Protein AF-A0A356BTV5-F1 (afdb_monomer)

Structure (mmCIF, N/CA/C/O backbone):
data_AF-A0A356BTV5-F1
#
_entry.id   AF-A0A356BTV5-F1
#
loop_
_atom_site.group_PDB
_atom_site.id
_atom_site.type_symbol
_atom_site.label_atom_id
_atom_site.label_alt_id
_atom_site.label_comp_id
_atom_site.label_asym_id
_atom_site.label_entity_id
_atom_site.label_seq_id
_atom_site.pdbx_PDB_ins_code
_atom_site.Cartn_x
_atom_site.Cartn_y
_atom_site.Cartn_z
_atom_site.occupancy
_atom_site.B_iso_or_equiv
_atom_site.auth_seq_id
_atom_site.auth_comp_id
_atom_site.auth_asym_id
_atom_site.auth_atom_id
_atom_site.pdbx_PDB_model_num
ATOM 1 N N . VAL A 1 1 ? 15.955 0.773 -29.621 1.00 54.22 1 VAL A N 1
ATOM 2 C CA . VAL A 1 1 ? 15.753 -0.095 -28.432 1.00 54.22 1 VAL A CA 1
ATOM 3 C C . VAL A 1 1 ? 15.799 0.650 -27.089 1.00 54.22 1 VAL A C 1
ATOM 5 O O . VAL A 1 1 ? 15.486 0.047 -26.079 1.00 54.22 1 VAL A O 1
ATOM 8 N N . THR A 1 2 ? 16.093 1.957 -27.051 1.00 59.22 2 THR A N 1
ATOM 9 C CA . THR A 1 2 ? 16.191 2.755 -25.808 1.00 59.22 2 THR A CA 1
ATOM 10 C C . THR A 1 2 ? 14.882 3.421 -25.353 1.00 59.22 2 THR A C 1
ATOM 12 O O . THR A 1 2 ? 14.729 3.680 -24.166 1.00 59.22 2 THR A O 1
AT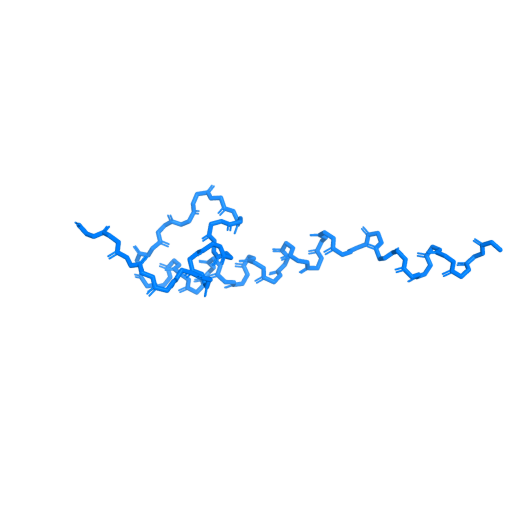OM 15 N N . LEU A 1 3 ? 13.907 3.655 -26.246 1.00 61.06 3 LEU A N 1
ATOM 16 C CA . LEU A 1 3 ? 12.611 4.249 -25.864 1.00 61.06 3 LEU A CA 1
ATOM 17 C C . LEU A 1 3 ? 11.767 3.351 -24.942 1.00 61.06 3 LEU A C 1
ATOM 19 O O 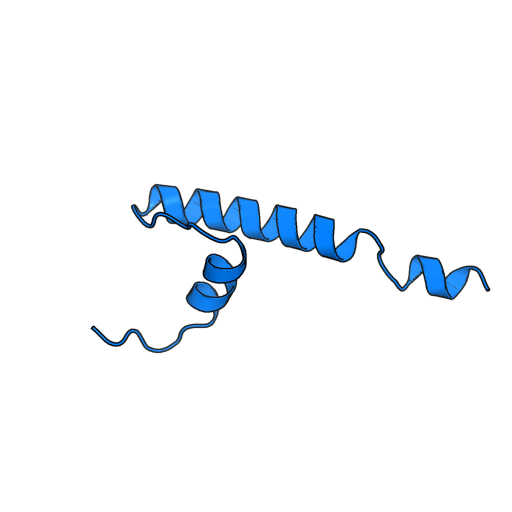. LEU A 1 3 ? 11.055 3.861 -24.085 1.00 61.06 3 LEU A O 1
ATOM 23 N N . ALA A 1 4 ? 11.851 2.026 -25.095 1.00 63.50 4 ALA A N 1
ATOM 24 C CA . ALA A 1 4 ? 11.053 1.094 -24.296 1.00 63.50 4 ALA A CA 1
ATOM 25 C C . ALA A 1 4 ? 11.459 1.091 -22.809 1.00 63.50 4 ALA A C 1
ATOM 27 O O . ALA A 1 4 ? 10.598 0.980 -21.946 1.00 63.50 4 ALA A O 1
ATOM 28 N N 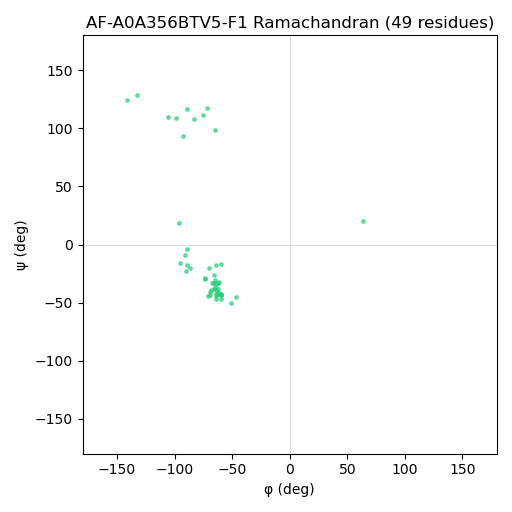. VAL A 1 5 ? 12.748 1.298 -22.511 1.00 61.41 5 VAL A N 1
ATOM 29 C CA . VAL A 1 5 ? 13.281 1.389 -21.137 1.00 61.41 5 VAL A CA 1
ATOM 30 C C . VAL A 1 5 ? 12.899 2.711 -20.459 1.00 61.41 5 VAL A C 1
ATOM 32 O O . VAL A 1 5 ? 12.714 2.744 -19.254 1.00 61.41 5 VAL A O 1
ATOM 35 N N . ALA A 1 6 ? 12.703 3.796 -21.216 1.00 62.41 6 ALA A N 1
ATOM 36 C CA . ALA A 1 6 ? 12.173 5.044 -20.655 1.00 62.41 6 ALA A CA 1
ATOM 37 C C . ALA A 1 6 ? 10.669 4.957 -20.326 1.00 62.41 6 ALA A C 1
ATOM 39 O O . ALA A 1 6 ? 10.189 5.634 -19.419 1.00 62.41 6 ALA A O 1
ATOM 40 N N . ALA A 1 7 ? 9.927 4.133 -21.074 1.00 62.97 7 ALA A N 1
ATOM 41 C CA . ALA A 1 7 ? 8.486 3.942 -20.912 1.00 62.97 7 ALA A CA 1
ATOM 42 C C . ALA A 1 7 ? 8.117 2.868 -19.877 1.00 62.97 7 ALA A C 1
ATOM 44 O O . ALA A 1 7 ? 6.989 2.865 -19.391 1.00 62.97 7 ALA A O 1
ATOM 45 N N . ILE A 1 8 ? 9.046 1.966 -19.545 1.00 62.50 8 ILE A N 1
ATOM 46 C CA . ILE A 1 8 ? 8.955 1.063 -18.398 1.00 62.50 8 ILE A CA 1
ATOM 47 C C . ILE A 1 8 ? 9.670 1.787 -17.267 1.00 62.50 8 ILE A C 1
ATOM 49 O O . ILE A 1 8 ? 10.892 1.713 -17.174 1.00 62.50 8 ILE A O 1
ATOM 53 N N . PRO A 1 9 ? 8.960 2.549 -16.428 1.00 64.69 9 PRO A N 1
ATOM 54 C CA . PRO A 1 9 ? 9.597 3.162 -15.283 1.00 64.69 9 PRO A CA 1
ATOM 55 C C . PRO A 1 9 ? 10.048 2.020 -14.370 1.00 64.69 9 PRO A C 1
ATOM 57 O O . PRO A 1 9 ? 9.276 1.476 -13.591 1.00 64.69 9 PRO A O 1
ATOM 60 N N . GLU A 1 10 ? 11.322 1.653 -14.440 1.00 73.88 10 GLU A N 1
ATOM 61 C CA . GLU A 1 10 ? 11.947 0.724 -13.491 1.00 73.88 10 GLU A CA 1
ATOM 62 C C . GLU A 1 10 ? 11.854 1.272 -12.052 1.00 73.88 10 GLU A C 1
ATOM 64 O O . GLU A 1 10 ? 11.940 0.536 -11.073 1.00 73.88 10 GLU A O 1
ATOM 69 N N . GLY A 1 11 ? 11.577 2.576 -11.927 1.00 72.75 11 GLY A N 1
ATOM 70 C CA . GLY A 1 11 ? 11.198 3.254 -10.695 1.00 72.75 11 GLY A CA 1
ATOM 71 C C . GLY A 1 11 ? 9.696 3.305 -10.378 1.00 72.75 11 GLY A C 1
ATOM 72 O O . GLY A 1 11 ? 9.376 3.790 -9.301 1.00 72.75 11 GLY A O 1
ATOM 73 N N . LEU A 1 12 ? 8.760 2.826 -11.216 1.00 83.00 12 LEU A N 1
ATOM 74 C CA . LEU A 1 12 ? 7.320 2.776 -10.875 1.00 83.00 12 LEU A CA 1
ATOM 75 C C . LEU A 1 12 ? 7.072 2.105 -9.524 1.00 83.00 12 LEU A C 1
ATOM 77 O O . LEU A 1 12 ? 6.386 2.711 -8.701 1.00 83.00 12 LEU A O 1
ATOM 81 N N . PRO A 1 13 ? 7.631 0.907 -9.245 1.00 81.00 13 PRO A N 1
ATOM 82 C CA . PRO A 1 13 ? 7.412 0.274 -7.951 1.00 81.00 13 PRO A CA 1
ATOM 83 C C . PRO A 1 13 ? 7.973 1.121 -6.803 1.00 81.00 13 PRO A C 1
ATOM 85 O O . PRO A 1 13 ? 7.363 1.175 -5.737 1.00 81.00 13 PRO A O 1
ATOM 88 N N . ALA A 1 14 ? 9.073 1.852 -7.017 1.00 86.75 14 ALA A N 1
ATOM 89 C CA . ALA A 1 14 ? 9.623 2.770 -6.021 1.00 86.75 14 ALA A CA 1
ATO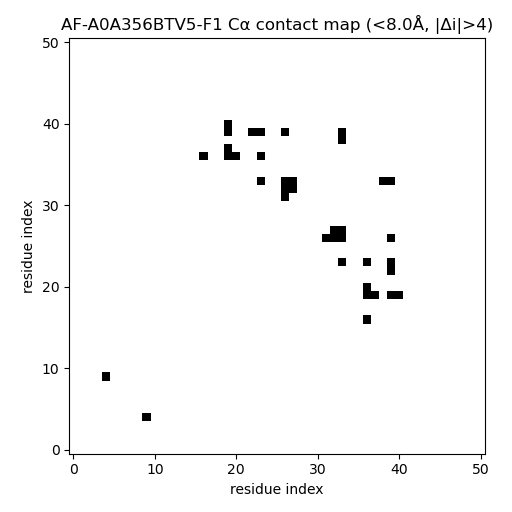M 90 C C . ALA A 1 14 ? 8.724 4.001 -5.809 1.00 86.75 14 ALA A C 1
ATOM 92 O O . ALA A 1 14 ? 8.450 4.371 -4.670 1.00 86.75 14 ALA A O 1
ATOM 93 N N . VAL A 1 15 ? 8.205 4.603 -6.882 1.00 88.81 15 VAL A N 1
ATOM 94 C CA . VAL A 1 15 ? 7.301 5.763 -6.820 1.00 88.81 15 VAL A CA 1
ATOM 95 C C . VAL A 1 15 ? 5.985 5.396 -6.135 1.00 88.81 15 VAL A C 1
ATOM 97 O O . VAL A 1 15 ? 5.535 6.121 -5.249 1.00 88.81 15 VAL A O 1
ATOM 100 N N . VAL A 1 16 ? 5.402 4.244 -6.479 1.00 89.69 16 VAL A N 1
ATOM 101 C CA . VAL A 1 16 ? 4.194 3.718 -5.825 1.00 89.69 16 VAL A CA 1
ATOM 102 C C . VAL A 1 16 ? 4.469 3.432 -4.349 1.00 89.69 16 VAL A C 1
ATOM 104 O O . VAL A 1 16 ? 3.688 3.831 -3.493 1.00 89.69 16 VAL A O 1
ATOM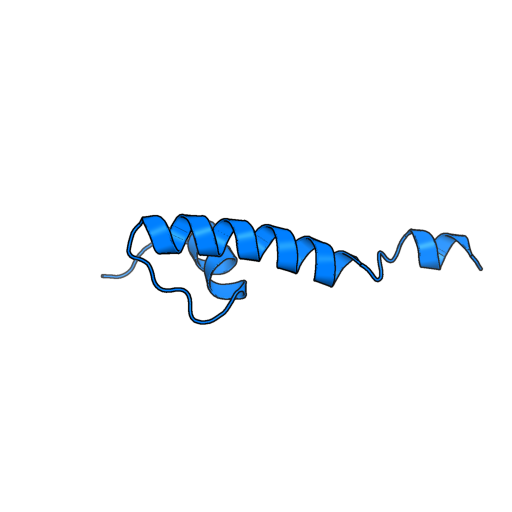 107 N N . THR A 1 17 ? 5.618 2.837 -4.017 1.00 89.69 17 THR A N 1
ATOM 108 C CA . THR A 1 17 ? 6.022 2.599 -2.621 1.00 89.69 17 THR A CA 1
ATOM 109 C C . THR A 1 17 ? 6.122 3.902 -1.824 1.00 89.69 17 THR A C 1
ATOM 111 O O . THR A 1 17 ? 5.638 3.964 -0.692 1.00 89.69 17 THR A O 1
ATOM 114 N N . ILE A 1 18 ? 6.706 4.959 -2.399 1.00 91.31 18 ILE A N 1
ATOM 115 C CA . ILE A 1 18 ? 6.807 6.280 -1.759 1.00 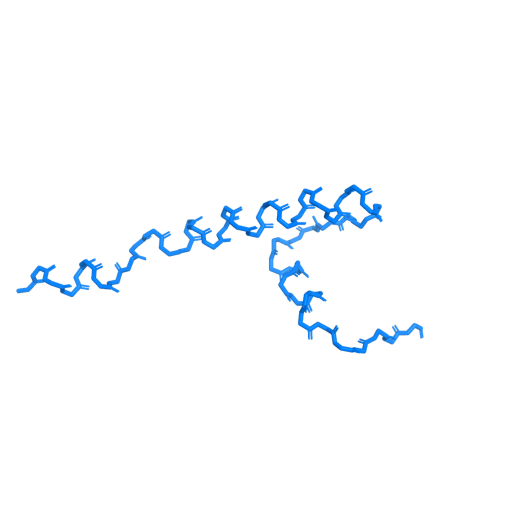91.31 18 ILE A CA 1
ATOM 116 C C . ILE A 1 18 ? 5.410 6.875 -1.551 1.00 91.31 18 ILE A C 1
ATOM 118 O O . ILE A 1 18 ? 5.092 7.318 -0.447 1.00 91.31 18 ILE A O 1
ATOM 122 N N . ALA A 1 19 ? 4.553 6.832 -2.574 1.00 90.88 19 ALA A N 1
ATOM 123 C CA . ALA A 1 19 ? 3.182 7.327 -2.485 1.00 90.88 19 ALA A CA 1
ATOM 124 C C . ALA A 1 19 ? 2.373 6.587 -1.401 1.00 90.88 19 ALA A C 1
ATOM 126 O O . ALA A 1 19 ? 1.750 7.223 -0.545 1.00 90.88 19 ALA A O 1
ATOM 127 N N . LEU A 1 20 ? 2.448 5.253 -1.368 1.00 92.19 20 LEU A N 1
ATOM 128 C CA . LEU A 1 20 ? 1.786 4.428 -0.355 1.00 92.19 20 LEU A CA 1
ATOM 129 C C . LEU A 1 20 ? 2.358 4.671 1.044 1.00 92.19 20 LEU A C 1
ATOM 131 O O . LEU A 1 20 ? 1.598 4.718 2.008 1.00 92.19 20 LEU A O 1
ATOM 135 N N . SER A 1 21 ? 3.667 4.898 1.173 1.00 91.81 21 SER A N 1
ATOM 136 C CA . SER A 1 21 ? 4.304 5.212 2.461 1.00 91.81 21 SER A CA 1
ATOM 137 C C . SER A 1 21 ? 3.772 6.519 3.061 1.00 91.81 21 SER A C 1
ATOM 139 O O . SER A 1 21 ? 3.526 6.594 4.267 1.00 91.81 21 SER A O 1
ATOM 141 N N . VAL A 1 22 ? 3.508 7.532 2.227 1.00 93.06 22 VAL A N 1
ATOM 142 C CA . VAL A 1 22 ? 2.845 8.776 2.661 1.00 93.06 22 VAL A CA 1
ATOM 143 C C . VAL A 1 22 ? 1.417 8.493 3.145 1.00 93.06 22 VAL A C 1
ATOM 145 O O . VAL A 1 22 ? 1.001 9.013 4.185 1.00 93.06 22 VAL A O 1
ATOM 148 N N . GLY A 1 23 ? 0.674 7.638 2.436 1.00 92.06 23 GLY A N 1
ATOM 149 C CA . GLY A 1 23 ? -0.660 7.184 2.845 1.00 92.06 23 GLY A CA 1
ATOM 150 C C . GLY A 1 23 ? -0.651 6.419 4.173 1.00 92.06 23 GLY A C 1
ATOM 151 O O . GLY A 1 23 ? -1.469 6.696 5.049 1.00 92.06 23 GLY A O 1
ATOM 152 N N . VAL A 1 24 ? 0.330 5.537 4.386 1.00 94.25 24 VAL A N 1
ATOM 153 C CA . VAL A 1 24 ? 0.527 4.814 5.656 1.00 94.25 24 VAL A CA 1
ATOM 154 C C . VAL A 1 24 ? 0.764 5.784 6.804 1.00 94.25 24 VAL A C 1
ATOM 156 O O . VAL A 1 24 ? 0.151 5.652 7.862 1.00 94.25 24 VAL A O 1
ATOM 159 N N . GLN A 1 25 ? 1.593 6.805 6.592 1.00 92.81 25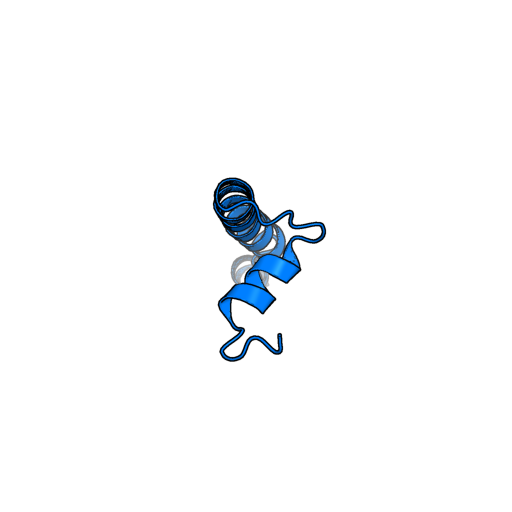 GLN A N 1
ATOM 160 C CA . GLN A 1 25 ? 1.861 7.811 7.616 1.00 92.81 25 GLN A CA 1
ATOM 161 C C . GLN A 1 25 ? 0.602 8.625 7.970 1.00 92.81 25 GLN A C 1
ATOM 163 O O . GLN A 1 25 ? 0.408 8.993 9.128 1.00 92.81 25 GLN A O 1
ATOM 168 N N . ARG A 1 26 ? -0.286 8.878 6.997 1.00 92.31 26 ARG A N 1
ATOM 169 C CA . ARG A 1 26 ? -1.600 9.516 7.217 1.00 92.31 26 ARG A CA 1
ATOM 170 C C . ARG A 1 26 ? -2.567 8.602 7.977 1.00 92.31 26 ARG A C 1
ATOM 172 O O . ARG A 1 26 ? -3.270 9.090 8.857 1.00 92.31 26 ARG A O 1
ATOM 179 N N . MET A 1 27 ? -2.590 7.304 7.669 1.00 91.50 27 MET A N 1
ATOM 180 C CA . MET A 1 27 ? -3.428 6.312 8.360 1.00 91.50 27 MET A CA 1
ATOM 181 C C . MET A 1 27 ? -2.971 6.078 9.803 1.00 91.50 27 MET A C 1
ATOM 183 O O . MET A 1 27 ? -3.793 6.048 10.716 1.00 91.50 27 MET A O 1
ATOM 187 N N . SER A 1 28 ? -1.658 6.047 10.043 1.00 92.69 28 SER A N 1
ATOM 188 C CA . SER A 1 28 ? -1.103 5.926 11.394 1.00 92.69 28 SER A CA 1
ATOM 189 C C . SER A 1 28 ? -1.501 7.098 12.298 1.00 92.69 28 SER A C 1
ATOM 191 O O . SER A 1 28 ? -1.690 6.895 13.494 1.00 92.69 28 SER A O 1
ATOM 193 N N . LYS A 1 29 ? -1.670 8.312 11.748 1.00 93.31 29 LYS A N 1
ATOM 194 C CA . LYS A 1 29 ? -2.185 9.481 12.490 1.00 93.31 29 LYS A CA 1
ATOM 195 C C . LYS A 1 29 ? -3.670 9.367 12.850 1.00 93.31 29 LYS A C 1
ATOM 197 O O . LYS A 1 29 ? -4.118 10.053 13.758 1.00 93.31 29 LYS A O 1
ATOM 202 N N . GLN A 1 30 ? -4.419 8.515 12.155 1.00 91.38 30 GLN A N 1
ATOM 203 C CA . GLN A 1 30 ? -5.833 8.225 12.418 1.00 91.38 30 GLN A CA 1
ATOM 204 C C . GLN A 1 30 ? -6.014 6.964 13.284 1.00 91.38 30 GLN A C 1
ATOM 206 O O . GLN A 1 30 ? -7.095 6.387 13.311 1.00 91.38 30 GLN A O 1
ATOM 211 N N . ASN A 1 31 ? -4.963 6.525 13.990 1.00 90.38 31 ASN A N 1
ATOM 212 C CA . ASN A 1 31 ? -4.939 5.299 14.800 1.00 90.38 31 ASN A CA 1
ATOM 213 C C . ASN A 1 31 ? -5.130 3.991 14.004 1.00 90.38 31 ASN A C 1
ATOM 215 O O . ASN A 1 31 ? -5.442 2.956 14.589 1.00 90.38 31 ASN A O 1
ATOM 219 N N . ALA A 1 32 ? -4.896 3.997 12.687 1.00 88.69 32 ALA A N 1
ATOM 220 C CA . ALA A 1 32 ? -4.895 2.791 11.862 1.00 88.69 32 ALA A CA 1
ATOM 221 C C . ALA A 1 32 ? -3.455 2.301 11.631 1.00 88.69 32 ALA A C 1
ATOM 223 O O . ALA A 1 32 ? -2.677 2.916 10.898 1.00 88.69 32 ALA A O 1
ATOM 224 N N . ILE A 1 33 ? -3.087 1.182 12.263 1.00 90.69 33 ILE A N 1
ATOM 225 C CA . ILE A 1 33 ? -1.753 0.579 12.128 1.00 90.69 33 ILE A CA 1
ATOM 226 C C . ILE A 1 33 ? -1.710 -0.274 10.859 1.00 90.69 33 ILE A C 1
ATOM 228 O O . ILE A 1 33 ? -2.273 -1.368 10.798 1.00 90.69 33 ILE A O 1
ATOM 232 N N . ILE A 1 34 ? -0.996 0.214 9.849 1.00 90.12 34 ILE A N 1
ATOM 233 C CA . ILE A 1 34 ? -0.823 -0.495 8.584 1.00 90.12 34 ILE A CA 1
ATOM 234 C C . ILE A 1 34 ? 0.407 -1.405 8.663 1.00 90.12 34 ILE A C 1
ATOM 236 O O . ILE A 1 34 ? 1.533 -0.938 8.798 1.00 90.12 34 ILE A O 1
ATOM 240 N N . ARG A 1 35 ? 0.189 -2.720 8.558 1.00 88.62 35 ARG A N 1
ATOM 241 C CA . ARG A 1 35 ? 1.247 -3.753 8.630 1.00 88.62 35 ARG A CA 1
ATOM 242 C C . ARG A 1 35 ? 1.855 -4.077 7.260 1.00 88.62 35 ARG A C 1
ATOM 244 O O . ARG A 1 35 ? 2.915 -4.690 7.181 1.00 88.62 35 ARG A O 1
ATOM 251 N N . GLN A 1 36 ? 1.165 -3.700 6.185 1.00 90.06 36 GLN A N 1
ATOM 252 C CA . GLN A 1 36 ? 1.539 -3.951 4.793 1.00 90.06 36 GLN A CA 1
ATOM 253 C C . GLN A 1 36 ? 1.191 -2.710 3.964 1.00 90.06 36 GLN A C 1
ATOM 255 O O . GLN A 1 36 ? 0.033 -2.304 3.960 1.00 90.06 36 GLN A O 1
ATOM 260 N N . LEU A 1 37 ? 2.157 -2.131 3.240 1.00 89.31 37 LEU A N 1
ATOM 261 C CA . LEU A 1 37 ? 1.936 -0.981 2.345 1.00 89.31 37 LEU A CA 1
ATOM 262 C C . LEU A 1 37 ? 0.701 -1.115 1.422 1.00 89.31 37 LEU A C 1
ATOM 264 O O . LEU A 1 37 ? -0.076 -0.161 1.373 1.00 89.31 37 LEU A O 1
ATOM 268 N N . PRO A 1 38 ? 0.445 -2.260 0.748 1.00 89.62 38 PRO A N 1
ATOM 269 C CA . PRO A 1 38 ? -0.723 -2.394 -0.132 1.00 89.62 38 PRO A CA 1
ATOM 270 C C . PRO A 1 38 ? -2.074 -2.306 0.594 1.00 89.62 38 PRO A C 1
ATOM 272 O O . PRO A 1 38 ? -3.083 -2.012 -0.039 1.00 89.62 38 PRO A O 1
ATOM 275 N N . ALA A 1 39 ? -2.122 -2.485 1.919 1.00 88.25 39 ALA A N 1
ATOM 276 C CA . ALA A 1 39 ? -3.375 -2.367 2.663 1.00 88.25 39 ALA A CA 1
ATOM 277 C C . ALA A 1 39 ? -3.938 -0.934 2.649 1.00 88.25 39 ALA A C 1
ATOM 279 O O . ALA A 1 39 ? -5.150 -0.764 2.739 1.00 88.25 39 ALA A O 1
ATOM 280 N N . VAL A 1 40 ? -3.087 0.092 2.496 1.00 92.31 40 VAL A N 1
ATOM 281 C CA . VAL A 1 40 ? -3.538 1.484 2.307 1.00 92.31 40 VAL A CA 1
ATOM 282 C C . VAL A 1 40 ? -4.310 1.656 1.009 1.00 92.31 40 VAL A C 1
ATOM 284 O O . VAL A 1 40 ? -5.309 2.368 0.992 1.00 92.31 40 VAL A O 1
ATOM 287 N N . GLU A 1 41 ? -3.876 0.992 -0.058 1.00 90.62 41 GLU A N 1
ATOM 288 C CA . GLU A 1 41 ? -4.555 1.055 -1.350 1.00 90.62 41 GLU A CA 1
ATOM 289 C C . GLU A 1 41 ? -5.890 0.312 -1.299 1.00 90.62 41 GLU A C 1
ATOM 291 O O . GLU A 1 41 ? -6.918 0.856 -1.694 1.00 90.62 41 GLU A O 1
ATOM 296 N N . THR A 1 42 ? -5.906 -0.887 -0.704 1.00 89.31 42 THR A N 1
ATOM 297 C CA . THR A 1 42 ? -7.141 -1.655 -0.500 1.00 89.31 42 THR A CA 1
ATOM 298 C C . THR A 1 42 ? -8.160 -0.890 0.345 1.00 89.31 42 THR A C 1
ATOM 300 O O . THR A 1 42 ? -9.333 -0.867 -0.007 1.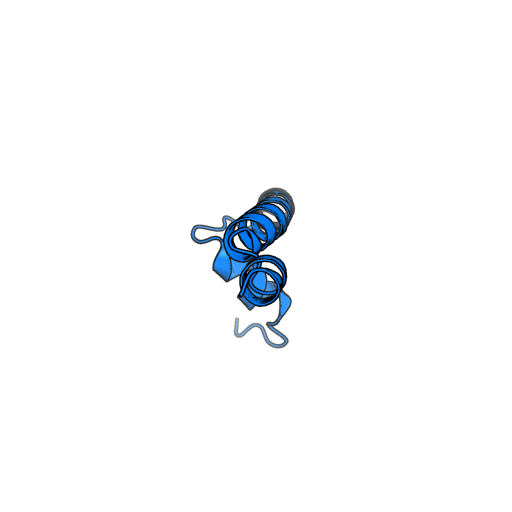00 89.31 42 THR A O 1
ATOM 303 N N . LEU A 1 43 ? -7.729 -0.231 1.426 1.00 86.88 43 LEU A N 1
ATOM 304 C CA . LEU A 1 43 ? -8.600 0.625 2.240 1.00 86.88 43 LEU A CA 1
ATOM 305 C C . LEU A 1 43 ? -9.084 1.859 1.473 1.00 86.88 43 LEU A C 1
ATOM 307 O O . LEU A 1 43 ? -10.238 2.242 1.626 1.00 86.88 43 LEU A O 1
ATOM 311 N N . GLY A 1 44 ? -8.237 2.467 0.638 1.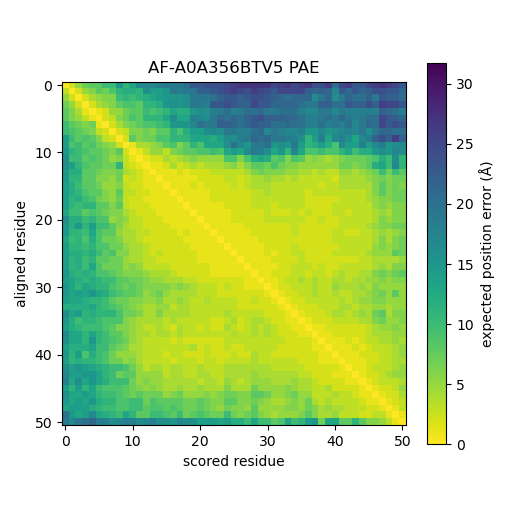00 85.25 44 GLY A N 1
ATOM 312 C CA . GLY A 1 44 ? -8.624 3.599 -0.208 1.00 85.25 44 GLY A CA 1
ATOM 313 C C . GLY A 1 44 ? -9.666 3.238 -1.271 1.00 85.25 44 GLY A C 1
ATOM 314 O O . GLY A 1 44 ? -10.498 4.072 -1.618 1.00 85.25 44 GLY A O 1
ATOM 315 N N . CYS A 1 45 ? -9.653 1.994 -1.755 1.00 89.00 45 CYS A N 1
ATOM 316 C CA . CYS A 1 45 ? -10.646 1.470 -2.694 1.00 89.00 45 CYS A CA 1
ATOM 317 C C . CYS A 1 45 ? -11.851 0.793 -2.019 1.00 89.00 45 CYS A C 1
ATOM 319 O O . CYS A 1 45 ? -12.811 0.448 -2.709 1.00 89.00 45 CYS A O 1
ATOM 321 N N . ALA A 1 46 ? -11.827 0.578 -0.701 1.00 90.06 46 ALA A N 1
ATOM 322 C CA . ALA A 1 46 ? -12.921 -0.067 0.010 1.00 90.06 46 ALA A CA 1
ATOM 323 C C . ALA A 1 46 ? -14.132 0.873 0.088 1.00 90.06 46 ALA A C 1
ATOM 325 O O . ALA A 1 46 ? -14.083 1.937 0.700 1.00 90.06 46 ALA A O 1
ATOM 326 N N . THR A 1 47 ? -15.243 0.465 -0.519 1.00 90.44 47 THR A N 1
ATOM 327 C CA . THR A 1 47 ? -16.517 1.202 -0.480 1.00 90.44 47 THR A CA 1
ATOM 328 C C . THR A 1 47 ? -17.461 0.700 0.608 1.00 90.44 47 THR A C 1
ATOM 330 O O . THR A 1 47 ? -18.417 1.387 0.961 1.00 90.44 47 THR A O 1
ATOM 333 N N . VAL A 1 48 ? -17.196 -0.489 1.154 1.00 91.75 48 VAL A N 1
ATOM 334 C CA . VAL A 1 48 ? -17.992 -1.123 2.206 1.00 91.75 48 VAL A CA 1
ATOM 335 C C . VAL A 1 48 ? -17.055 -1.634 3.290 1.00 91.75 48 VAL A C 1
ATOM 337 O O . VAL A 1 48 ? -16.102 -2.359 3.005 1.00 91.75 48 VAL A O 1
ATOM 340 N N . ILE A 1 49 ? -17.350 -1.274 4.538 1.00 86.00 49 ILE A N 1
ATOM 341 C CA . ILE A 1 49 ? -16.700 -1.838 5.720 1.00 86.00 49 ILE A CA 1
ATOM 342 C C . ILE A 1 49 ? -17.706 -2.784 6.370 1.00 86.00 49 ILE A C 1
ATOM 344 O O . ILE A 1 49 ? -18.717 -2.341 6.912 1.00 86.00 49 ILE A O 1
ATOM 348 N N . CYS A 1 50 ? -17.439 -4.086 6.284 1.00 80.44 50 CYS A N 1
ATOM 349 C CA . CYS A 1 50 ? -18.176 -5.080 7.055 1.00 80.44 50 CYS A CA 1
ATOM 350 C C . CYS A 1 50 ? -17.684 -5.000 8.501 1.00 80.44 50 CYS A C 1
ATOM 352 O O . CYS A 1 50 ? -16.517 -5.298 8.764 1.00 80.44 50 CYS A O 1
ATOM 354 N N . SER A 1 51 ? -18.555 -4.539 9.397 1.00 73.81 51 SER A N 1
ATOM 355 C CA . SER A 1 51 ? -18.289 -4.465 10.834 1.00 73.81 51 SER A CA 1
ATOM 356 C C . SER A 1 51 ? -18.805 -5.688 11.573 1.00 73.81 51 SER A C 1
ATOM 358 O O . SER A 1 51 ? -19.750 -6.334 11.069 1.00 73.81 51 SER A O 1
#

Secondary structure (DSSP, 8-state):
--HHHHHS-TTHHHHHHHHHHHHHHHHHTTT---SSTHHHHHHHH------

Mean predicted aligned error: 7.14 Å

Solvent-accessible surface area (backbone atoms only — not comparable to full-atom values): 3241 Å² total; per-residue (Å²): 130,66,67,63,61,71,72,46,55,87,53,46,69,56,52,50,48,53,55,36,50,55,48,41,57,55,35,46,74,71,76,41,85,74,92,48,67,67,54,51,56,54,56,72,68,52,88,72,82,89,127

pLDDT: mean 83.7, std 11.42, range [54.22, 94.25]

Foldseek 3Di:
DPVVCVVPPPCPVVVLLVVLVVLQVVCVVVVHHDPDSCVSVVVVPDPDDDD

Radius of gyration: 15.0 Å; Cα contacts (8 Å, |Δi|>4): 19; chains: 1; bounding box: 34×15×43 Å

Sequence (51 aa):
VTLAVAAIPEGLPAVVTIALSVGVQRMSKQNAIIRQLPAVETLGCATVICS